Protein AF-A0A2H3AIW9-F1 (afdb_monomer)

Solvent-accessible surface area (backbone atoms only — not comparable to full-atom values): 8015 Å² total; per-residue (Å²): 131,89,78,70,79,76,53,56,87,40,91,87,33,66,64,57,53,85,93,48,44,58,47,45,59,59,38,54,50,55,50,51,53,49,30,60,78,61,68,60,76,55,40,67,61,48,49,62,51,54,40,59,29,40,48,74,67,58,24,54,62,52,61,69,37,71,32,58,81,76,42,52,48,67,54,31,52,52,55,52,49,67,78,36,65,68,32,56,57,86,74,49,36,51,71,67,59,47,51,48,54,51,60,77,54,67,81,70,55,96,82,41,59,69,60,50,53,51,46,52,54,55,46,52,52,38,53,56,26,56,70,48,74,82,86,127

Sequence (136 aa):
STQKMPRPTSRDAPKFDSNEPENLRRFLGQMEDLFSNYSIKDDDEKKKKLVRYTDARTEEEWQALDEYDNGSFAEFKEAILKNYPEAADTETGTWERLTRISRKFSNLGADEHESYLKFKRRFLTEAKKLQKPPVL

Radius of gyration: 17.55 Å; Cα contacts (8 Å, |Δi|>4): 118; chains: 1; bounding box: 49×29×48 Å

Mean predicted aligned error: 6.5 Å

Foldseek 3Di:
DLDDQDQLPDPPQQEDDPVPLLCVVVSVVSLVVSCVVNVPDAQLVSLVVSLNNYDPVSSVVLCPDPCNPPNGNVVSSVVVCVVRVSNPDPQAADPVQLVVLCVVCVPDDPPNVVSVVVSVVSNVSRVVNNPDDPDD

Secondary structure (DSSP, 8-state):
--PPPPPTTSTTS----TT-GGGHHHHHHHHHHHHHHTT---HHHHHHHHHTTS-HHHHHHHHTSHHHHHS-HHHHHHHHHHH-GGGS-SSS--HHHHHHHHHHTTT--TT-HHHHHHHHHHHHHHHHHHTSPP--

Structure (mmCIF, N/CA/C/O backbone):
data_AF-A0A2H3AIW9-F1
#
_entry.id   AF-A0A2H3AIW9-F1
#
loop_
_atom_site.group_PDB
_atom_site.id
_atom_site.type_symbol
_atom_site.label_atom_id
_atom_site.label_alt_id
_atom_site.label_comp_id
_atom_site.label_asym_id
_atom_site.label_entity_id
_atom_site.label_seq_id
_atom_site.pdbx_PDB_ins_code
_atom_site.Cartn_x
_atom_site.Cartn_y
_atom_site.Cartn_z
_atom_site.occupancy
_atom_site.B_iso_or_equiv
_atom_site.auth_seq_id
_atom_site.auth_comp_id
_atom_site.auth_asym_id
_atom_site.auth_atom_id
_atom_site.pdbx_PDB_model_num
ATOM 1 N N . SER A 1 1 ? -25.124 16.504 3.860 1.00 43.75 1 SER A N 1
ATOM 2 C CA . SER A 1 1 ? -24.779 15.404 2.940 1.00 43.75 1 SER A CA 1
ATOM 3 C C . SER A 1 1 ? -23.776 14.521 3.653 1.00 43.75 1 SER A C 1
ATOM 5 O O . SER A 1 1 ? -22.719 15.025 4.006 1.00 43.75 1 SER A O 1
ATOM 7 N N . THR A 1 2 ? -24.114 13.275 3.986 1.00 53.44 2 THR A N 1
ATOM 8 C CA . THR A 1 2 ? -23.169 12.355 4.640 1.00 53.44 2 THR A CA 1
ATOM 9 C C . THR A 1 2 ? -22.175 11.907 3.577 1.00 53.44 2 THR A C 1
ATOM 11 O O . THR A 1 2 ? -22.492 11.050 2.749 1.00 53.44 2 THR A O 1
ATOM 14 N N . GLN A 1 3 ? -21.020 12.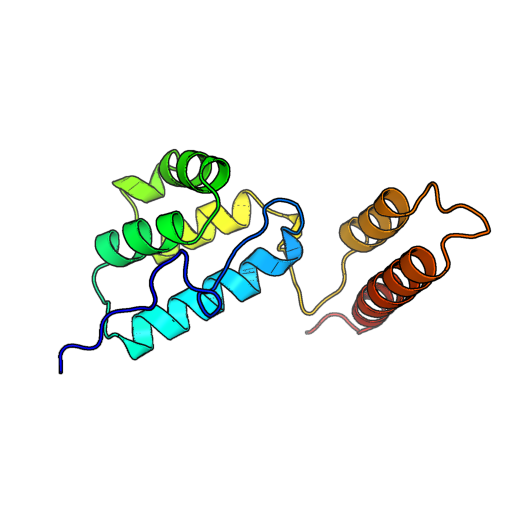568 3.515 1.00 67.62 3 GLN A N 1
ATOM 15 C CA . GLN A 1 3 ? -19.998 12.259 2.524 1.00 67.62 3 GLN A CA 1
ATOM 16 C C . GLN A 1 3 ? -19.549 10.813 2.751 1.00 67.62 3 GLN A C 1
ATOM 18 O O . GLN A 1 3 ? -19.164 10.439 3.855 1.00 67.62 3 GLN A O 1
ATOM 23 N N . LYS A 1 4 ? -19.668 9.974 1.722 1.00 80.00 4 LYS A N 1
ATOM 24 C CA . LYS A 1 4 ? -19.175 8.594 1.743 1.00 80.00 4 LYS A CA 1
ATOM 25 C C . LYS A 1 4 ? -17.844 8.562 1.013 1.00 80.00 4 LYS A C 1
ATOM 27 O O . LYS A 1 4 ? -17.706 9.232 -0.009 1.00 80.00 4 LYS A O 1
ATOM 32 N N . MET A 1 5 ? -16.899 7.780 1.528 1.00 89.62 5 MET A N 1
ATOM 33 C CA . MET A 1 5 ? -15.633 7.523 0.842 1.00 89.62 5 MET A CA 1
ATOM 34 C C . MET A 1 5 ? -15.866 7.102 -0.618 1.00 89.62 5 MET A C 1
ATOM 36 O O . MET A 1 5 ? -16.923 6.526 -0.923 1.00 89.62 5 MET A O 1
ATOM 40 N N . PRO A 1 6 ? -14.889 7.338 -1.515 1.00 91.88 6 PRO A N 1
ATOM 41 C CA . PRO A 1 6 ? -14.965 6.820 -2.873 1.00 91.88 6 PRO A CA 1
ATOM 42 C C . PRO A 1 6 ? -15.236 5.308 -2.863 1.00 91.88 6 PRO A C 1
ATOM 44 O O . PRO A 1 6 ? -14.900 4.587 -1.927 1.00 91.88 6 PRO A O 1
ATOM 47 N N . ARG A 1 7 ? -15.902 4.793 -3.896 1.00 91.12 7 ARG A N 1
ATOM 48 C CA . ARG A 1 7 ? -16.033 3.335 -4.028 1.00 91.12 7 ARG A CA 1
ATOM 49 C C . ARG A 1 7 ? -14.644 2.754 -4.314 1.00 91.12 7 ARG A C 1
ATOM 51 O O . ARG A 1 7 ? -13.944 3.370 -5.112 1.00 91.12 7 ARG A O 1
ATOM 58 N N . PRO A 1 8 ? -14.266 1.582 -3.777 1.00 89.94 8 PRO A N 1
ATOM 59 C CA . PRO A 1 8 ? -12.961 0.985 -4.081 1.00 89.94 8 PRO A CA 1
ATOM 60 C C . PRO A 1 8 ? -12.714 0.768 -5.582 1.00 89.94 8 PRO A C 1
ATOM 62 O O . PRO A 1 8 ? -11.606 0.915 -6.083 1.00 89.94 8 PRO A O 1
ATOM 65 N N . THR A 1 9 ? -13.782 0.503 -6.339 1.00 87.31 9 THR A N 1
ATOM 66 C CA . THR A 1 9 ? -13.733 0.350 -7.800 1.00 87.31 9 THR A CA 1
ATOM 67 C C . THR A 1 9 ? -13.656 1.677 -8.562 1.00 87.31 9 THR A C 1
ATOM 69 O O . THR A 1 9 ? -13.507 1.673 -9.784 1.00 87.31 9 THR A O 1
ATOM 72 N N . SER A 1 10 ? -13.762 2.817 -7.873 1.00 90.06 10 SER A N 1
ATOM 73 C CA . SER A 1 10 ? -13.663 4.139 -8.486 1.00 90.06 10 SER A CA 1
ATOM 74 C C . SER A 1 10 ? -12.286 4.343 -9.110 1.00 90.06 10 SER A C 1
ATOM 76 O O . SER A 1 10 ? -11.270 3.858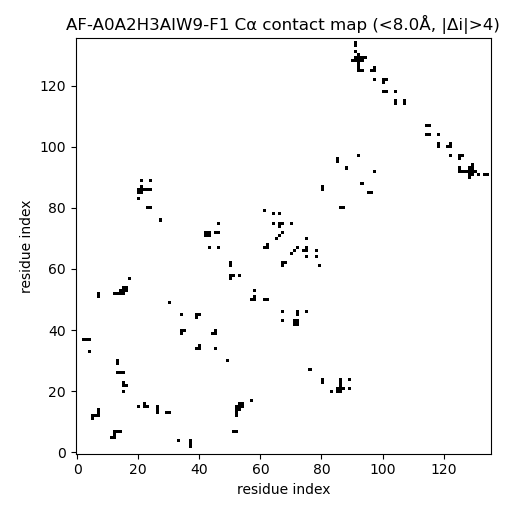 -8.609 1.00 90.06 10 SER A O 1
ATOM 78 N N . ARG A 1 11 ? -12.240 5.109 -10.202 1.00 86.44 11 ARG A N 1
ATOM 79 C CA . ARG A 1 11 ? -10.980 5.512 -10.836 1.00 86.44 11 ARG A CA 1
ATOM 80 C C . ARG A 1 11 ? -10.087 6.297 -9.874 1.00 86.44 11 ARG A C 1
ATOM 82 O O . ARG A 1 11 ? -8.876 6.125 -9.909 1.00 86.44 11 ARG A O 1
ATOM 89 N N . ASP A 1 12 ? -10.702 7.111 -9.023 1.00 83.81 12 ASP A N 1
ATOM 90 C CA . ASP A 1 12 ? -10.003 8.066 -8.161 1.00 83.81 12 ASP A CA 1
ATOM 91 C C . ASP A 1 12 ? -9.776 7.518 -6.734 1.00 83.81 12 ASP A C 1
ATOM 93 O O . ASP A 1 12 ? -9.334 8.246 -5.848 1.00 83.81 12 ASP A O 1
ATOM 97 N N . ALA A 1 13 ? -10.097 6.241 -6.488 1.00 90.88 13 ALA A N 1
ATOM 98 C CA . ALA A 1 13 ? -9.787 5.575 -5.225 1.00 90.88 13 ALA A CA 1
ATOM 99 C C . ALA A 1 13 ? -8.293 5.205 -5.156 1.00 90.88 13 ALA A C 1
ATOM 101 O O . ALA A 1 13 ? -7.725 4.811 -6.181 1.00 90.88 13 ALA A O 1
ATOM 102 N N . PRO A 1 14 ? -7.653 5.280 -3.973 1.00 93.12 14 PRO A N 1
ATOM 103 C CA . PRO A 1 14 ? -6.347 4.672 -3.753 1.00 93.12 14 PRO A CA 1
ATOM 104 C C . PRO A 1 14 ? -6.372 3.192 -4.127 1.00 93.12 14 PRO A C 1
ATOM 106 O O . PRO A 1 14 ? -7.365 2.505 -3.902 1.00 93.12 14 PRO A O 1
ATOM 109 N N . LYS A 1 15 ? -5.279 2.705 -4.709 1.00 89.06 15 LYS A N 1
ATOM 110 C CA . LYS A 1 15 ? -5.113 1.296 -5.068 1.00 89.06 15 LYS A CA 1
ATOM 111 C C . LYS A 1 15 ? -3.713 0.861 -4.695 1.00 89.06 15 LYS A C 1
ATOM 113 O O . LYS A 1 15 ? -2.764 1.626 -4.880 1.00 89.06 15 LYS A O 1
ATOM 118 N N . PHE A 1 16 ? -3.601 -0.364 -4.214 1.00 92.94 16 PHE A N 1
ATOM 119 C CA . PHE A 1 16 ? -2.323 -1.016 -4.003 1.00 92.94 16 PHE A CA 1
ATOM 120 C C . PHE A 1 16 ? -2.129 -2.114 -5.049 1.00 92.94 16 PHE A C 1
ATOM 122 O O . PHE A 1 16 ? -3.039 -2.901 -5.293 1.00 92.94 16 PHE A O 1
ATOM 129 N N . ASP A 1 17 ? -0.955 -2.128 -5.679 1.00 88.00 17 ASP A N 1
ATOM 130 C CA . ASP A 1 17 ? -0.514 -3.200 -6.570 1.00 88.00 17 ASP A CA 1
ATOM 131 C C . ASP A 1 17 ? 0.559 -4.005 -5.837 1.00 88.00 17 ASP A C 1
ATOM 133 O O . ASP A 1 17 ? 1.653 -3.494 -5.578 1.00 88.00 17 ASP A O 1
ATOM 137 N N . SER A 1 18 ? 0.252 -5.263 -5.522 1.00 87.06 18 SER A N 1
ATOM 138 C CA . SER A 1 18 ? 1.178 -6.176 -4.844 1.00 87.06 18 SER A CA 1
ATOM 139 C C . SER A 1 18 ? 2.455 -6.458 -5.656 1.00 87.06 18 SER A C 1
ATOM 141 O O . SER A 1 18 ? 3.461 -6.877 -5.086 1.00 87.06 18 SER A O 1
ATOM 143 N N . ASN A 1 19 ? 2.480 -6.156 -6.963 1.00 84.62 19 ASN A N 1
ATOM 144 C CA . ASN A 1 19 ? 3.686 -6.232 -7.799 1.00 84.62 19 ASN A CA 1
ATOM 145 C C . ASN A 1 19 ? 4.595 -4.993 -7.693 1.00 84.62 19 ASN A C 1
ATOM 147 O O . ASN A 1 19 ? 5.711 -4.998 -8.227 1.00 84.62 19 ASN A O 1
ATOM 151 N N . GLU A 1 20 ? 4.131 -3.927 -7.035 1.00 85.31 20 GLU A N 1
ATOM 152 C CA . GLU A 1 20 ? 4.897 -2.713 -6.740 1.00 85.31 20 GLU A CA 1
ATOM 153 C C . GLU A 1 20 ? 4.853 -2.391 -5.231 1.00 85.31 20 GLU A C 1
ATOM 155 O O . GLU A 1 20 ? 4.374 -1.321 -4.830 1.00 85.31 20 GLU A O 1
ATOM 160 N N . PRO A 1 21 ? 5.363 -3.293 -4.366 1.00 87.94 21 PRO A N 1
ATOM 161 C CA . PRO A 1 21 ? 5.270 -3.159 -2.910 1.00 87.94 21 PRO A CA 1
ATOM 162 C C . PRO A 1 21 ? 5.988 -1.914 -2.355 1.00 87.94 21 PRO A C 1
ATOM 164 O O . PRO A 1 21 ? 5.679 -1.452 -1.262 1.00 87.94 21 PRO A O 1
ATOM 167 N N . GLU A 1 22 ? 6.882 -1.287 -3.126 1.00 82.50 22 GLU A N 1
ATOM 168 C CA . GLU A 1 22 ? 7.485 0.014 -2.810 1.00 82.50 22 GLU A CA 1
ATOM 169 C C . GLU A 1 22 ? 6.455 1.148 -2.671 1.00 82.50 22 GLU A C 1
ATOM 171 O O . GLU A 1 22 ? 6.719 2.149 -2.006 1.00 82.50 22 GLU A O 1
ATOM 176 N N . ASN A 1 23 ? 5.272 0.995 -3.274 1.00 88.25 23 ASN A N 1
ATOM 177 C CA . ASN A 1 23 ? 4.190 1.972 -3.198 1.00 88.25 23 ASN A CA 1
ATOM 178 C C . ASN A 1 23 ? 3.293 1.776 -1.966 1.00 88.25 23 ASN A C 1
ATOM 180 O O . ASN A 1 23 ? 2.406 2.601 -1.735 1.00 88.25 23 ASN A O 1
ATOM 184 N N . LEU A 1 24 ? 3.513 0.731 -1.159 1.00 93.00 24 LEU A N 1
ATOM 185 C CA . LEU A 1 24 ? 2.652 0.387 -0.025 1.00 93.00 24 LEU A CA 1
ATOM 186 C C . LEU A 1 24 ? 2.527 1.537 0.981 1.00 93.00 24 LEU A C 1
ATOM 188 O O . LEU A 1 24 ? 1.419 1.909 1.351 1.00 93.00 24 LEU A O 1
ATOM 192 N N . ARG A 1 25 ? 3.642 2.174 1.364 1.00 91.06 25 ARG A N 1
ATOM 193 C CA . ARG A 1 25 ? 3.621 3.321 2.295 1.00 91.06 25 ARG A CA 1
ATOM 194 C C . ARG A 1 25 ? 2.787 4.485 1.768 1.00 91.06 25 ARG A C 1
ATOM 196 O O . ARG A 1 25 ? 2.015 5.076 2.517 1.00 91.06 25 ARG A O 1
ATOM 203 N N . ARG A 1 26 ? 2.909 4.787 0.470 1.00 91.00 26 ARG A N 1
ATOM 204 C CA . ARG A 1 26 ? 2.104 5.825 -0.186 1.00 91.00 26 ARG A CA 1
ATOM 205 C C . ARG A 1 26 ? 0.620 5.466 -0.145 1.00 91.00 26 ARG A C 1
ATOM 207 O O . ARG A 1 26 ? -0.192 6.330 0.165 1.00 91.00 26 ARG A O 1
ATOM 214 N N . PHE A 1 27 ? 0.277 4.218 -0.455 1.00 95.56 27 PHE A N 1
ATOM 215 C CA . PHE A 1 27 ? -1.101 3.738 -0.398 1.00 95.56 27 PHE A CA 1
ATOM 216 C C . PHE A 1 27 ? -1.686 3.843 1.020 1.00 95.56 27 PHE A C 1
ATOM 218 O O . PHE A 1 27 ? -2.765 4.410 1.184 1.00 95.56 27 PHE A O 1
ATOM 225 N N . LEU A 1 28 ? -0.959 3.376 2.042 1.00 96.00 28 LEU A N 1
ATOM 226 C CA . LEU A 1 28 ? -1.385 3.473 3.443 1.00 96.00 28 LEU A CA 1
ATOM 227 C C . LEU A 1 28 ? -1.629 4.933 3.856 1.00 96.00 28 LEU A C 1
ATOM 229 O O . LEU A 1 28 ? -2.675 5.227 4.429 1.00 96.00 28 LEU A O 1
ATOM 233 N N . GLY A 1 29 ? -0.732 5.855 3.486 1.00 95.25 29 GLY A N 1
ATOM 234 C CA . GLY A 1 29 ? -0.910 7.286 3.753 1.00 95.25 29 GLY A CA 1
ATOM 235 C C . GLY A 1 29 ? -2.150 7.876 3.071 1.00 95.25 29 GLY A C 1
ATOM 236 O O . GLY A 1 29 ? -2.941 8.560 3.712 1.00 95.25 29 GLY A O 1
ATOM 237 N N . GLN A 1 30 ? -2.398 7.535 1.800 1.00 95.75 30 GLN A N 1
ATOM 238 C CA . GLN A 1 30 ? -3.617 7.960 1.096 1.00 95.75 30 GLN A CA 1
ATOM 239 C C . GLN A 1 30 ? -4.897 7.442 1.769 1.00 95.75 30 GLN A C 1
ATOM 241 O O . GLN A 1 30 ? -5.924 8.125 1.769 1.00 95.75 30 GLN A O 1
ATOM 246 N N . MET A 1 31 ? -4.855 6.235 2.333 1.00 97.31 31 MET A N 1
ATOM 247 C CA . MET A 1 31 ? -5.980 5.667 3.071 1.00 97.31 31 MET A CA 1
ATOM 248 C C . MET A 1 31 ? -6.196 6.369 4.415 1.00 97.31 31 MET A C 1
ATOM 250 O O . MET A 1 31 ? -7.340 6.652 4.763 1.00 97.31 31 MET A O 1
ATOM 254 N N . GLU A 1 32 ? -5.131 6.731 5.130 1.00 97.12 32 GLU A N 1
ATOM 255 C CA . GLU A 1 32 ? -5.213 7.524 6.366 1.00 97.12 32 GLU A CA 1
ATOM 256 C C . GLU A 1 32 ? -5.757 8.938 6.130 1.00 97.12 32 GLU A C 1
ATOM 258 O O . GLU A 1 32 ? -6.611 9.405 6.893 1.00 97.12 32 GLU A O 1
ATOM 263 N N . ASP A 1 33 ? -5.344 9.586 5.038 1.00 95.81 33 ASP A N 1
ATOM 264 C CA . ASP A 1 33 ? -5.909 10.864 4.602 1.00 95.81 33 ASP A CA 1
ATOM 265 C C . ASP A 1 33 ? -7.413 10.728 4.332 1.00 95.81 33 ASP A C 1
ATOM 267 O O . ASP A 1 33 ? -8.211 11.565 4.760 1.00 95.81 33 ASP A O 1
ATOM 271 N N . LEU A 1 34 ? -7.840 9.650 3.659 1.00 95.12 34 LEU A N 1
ATOM 272 C CA . LEU A 1 34 ? -9.264 9.378 3.454 1.00 95.12 34 LEU A CA 1
ATOM 273 C C . LEU A 1 34 ? -9.997 9.121 4.773 1.00 95.12 34 LEU A C 1
ATOM 275 O O . LEU A 1 34 ? -11.086 9.656 4.965 1.00 95.12 34 LEU A O 1
ATOM 279 N N . PHE A 1 35 ? -9.438 8.346 5.699 1.00 95.88 35 PHE A N 1
ATOM 280 C CA . PHE A 1 35 ? -10.078 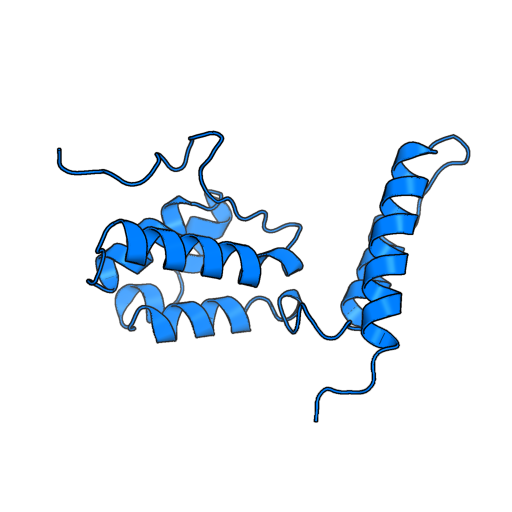8.125 6.997 1.00 95.88 35 PHE A CA 1
ATOM 281 C C . PHE A 1 35 ? -10.254 9.437 7.764 1.00 95.88 35 PHE A C 1
ATOM 283 O O . PHE A 1 35 ? -11.336 9.690 8.295 1.00 95.88 35 PHE A O 1
ATOM 290 N N . SER A 1 36 ? -9.250 10.312 7.728 1.00 95.56 36 SER A N 1
ATOM 291 C CA . SER A 1 36 ? -9.296 11.638 8.351 1.00 95.56 36 SER A CA 1
ATOM 292 C C . SER A 1 36 ? -10.351 12.540 7.704 1.00 95.56 36 SER A C 1
ATOM 294 O O . SER A 1 36 ? -11.231 13.059 8.394 1.00 95.56 36 SER A O 1
ATOM 296 N N . ASN A 1 37 ? -10.339 12.653 6.372 1.00 94.38 37 ASN A N 1
ATOM 297 C CA . ASN A 1 37 ? -11.281 13.478 5.605 1.00 94.38 37 ASN A CA 1
ATOM 298 C C . ASN A 1 37 ? -12.745 13.059 5.796 1.00 94.38 37 ASN A C 1
ATOM 300 O O . ASN A 1 37 ? -13.649 13.888 5.704 1.00 94.38 37 ASN A O 1
ATOM 304 N N . TYR A 1 38 ? -12.982 11.775 6.067 1.00 93.69 38 TYR A N 1
ATOM 305 C CA . TYR A 1 38 ? -14.314 11.209 6.265 1.00 93.69 38 TYR A CA 1
ATOM 306 C C . TYR A 1 38 ? -14.627 10.894 7.736 1.00 93.69 38 TYR A C 1
ATOM 308 O O . TYR A 1 38 ? -15.652 10.279 8.020 1.00 93.69 38 TYR A O 1
ATOM 316 N N . SER A 1 39 ? -13.785 11.352 8.673 1.00 95.06 39 SER A N 1
ATOM 317 C CA . SER A 1 39 ? -13.968 11.188 10.124 1.00 95.06 39 SER A CA 1
ATOM 318 C C . SER A 1 39 ? -14.166 9.735 10.584 1.00 95.06 39 SER A C 1
ATOM 320 O O . SER A 1 39 ? -14.895 9.475 11.542 1.00 95.06 39 SER A O 1
ATOM 322 N N . ILE A 1 40 ? -13.503 8.783 9.927 1.00 95.00 40 ILE A N 1
ATOM 323 C CA . ILE A 1 40 ? -13.518 7.367 10.304 1.00 95.00 40 ILE A CA 1
ATOM 324 C C . ILE A 1 40 ? -12.504 7.165 11.428 1.00 95.00 40 ILE A C 1
ATOM 326 O O . ILE A 1 40 ? -11.295 7.270 11.222 1.00 95.00 40 ILE A O 1
ATOM 330 N N . LYS A 1 41 ? -13.009 6.908 12.636 1.00 95.06 41 LYS A N 1
ATOM 331 C CA . LYS A 1 41 ? -12.191 6.815 13.856 1.00 95.06 41 LYS A CA 1
ATOM 332 C C . LYS A 1 41 ? -12.049 5.395 14.381 1.00 95.06 41 LYS A C 1
ATOM 334 O O . LYS A 1 41 ? -11.003 5.095 14.941 1.00 95.06 41 LYS A O 1
ATOM 339 N N . ASP A 1 42 ? -13.076 4.576 14.183 1.00 97.19 42 ASP A N 1
ATOM 340 C CA . ASP A 1 42 ? -13.119 3.191 14.635 1.00 97.19 42 ASP A CA 1
ATOM 341 C C . ASP A 1 42 ? -12.079 2.340 13.900 1.00 97.19 42 ASP A C 1
ATOM 343 O O . ASP A 1 42 ? -11.963 2.398 12.673 1.00 97.19 42 ASP A O 1
ATOM 347 N N . ASP A 1 43 ? -11.297 1.579 14.657 1.00 98.12 43 ASP A N 1
ATOM 348 C CA . ASP A 1 43 ? -10.169 0.837 14.107 1.00 98.12 43 ASP A CA 1
ATOM 349 C C . ASP A 1 43 ? -10.621 -0.365 13.276 1.00 98.12 43 ASP A C 1
ATOM 351 O O . ASP A 1 43 ? -10.056 -0.609 12.207 1.00 98.12 43 ASP A O 1
ATOM 355 N N . ASP A 1 44 ? -11.688 -1.055 13.678 1.00 98.00 44 ASP A N 1
ATOM 356 C CA . ASP A 1 44 ? -12.257 -2.150 12.891 1.00 98.00 44 ASP A CA 1
ATOM 357 C C . ASP A 1 44 ? -12.833 -1.646 11.568 1.00 98.00 44 ASP A C 1
ATOM 359 O O . ASP A 1 44 ? -12.658 -2.276 10.519 1.00 98.00 44 ASP A O 1
ATOM 363 N N . GLU A 1 45 ? -13.484 -0.483 11.579 1.00 97.44 45 GLU A N 1
ATOM 364 C CA . GLU A 1 45 ? -13.962 0.169 10.368 1.00 97.44 45 GLU A CA 1
ATOM 365 C C . GLU A 1 45 ? -12.801 0.556 9.435 1.00 97.44 45 GLU A C 1
ATOM 367 O O . GLU A 1 45 ? -12.898 0.325 8.222 1.00 97.44 45 GLU A O 1
ATOM 372 N N . LYS A 1 46 ? -11.691 1.093 9.963 1.00 98.00 46 LYS A N 1
ATOM 373 C CA . LYS A 1 46 ? -10.492 1.396 9.159 1.00 98.00 46 LYS A CA 1
ATOM 374 C C . LYS A 1 46 ? -9.890 0.136 8.546 1.00 98.00 46 LYS A C 1
ATOM 376 O O . LYS A 1 46 ? -9.654 0.130 7.339 1.00 98.00 46 LYS A O 1
ATOM 381 N N . LYS A 1 47 ? -9.692 -0.934 9.328 1.00 98.50 47 LYS A N 1
ATOM 382 C CA . LYS A 1 47 ? -9.140 -2.217 8.848 1.00 98.50 47 LYS A CA 1
ATOM 383 C C . LYS A 1 47 ? -10.008 -2.811 7.732 1.00 98.50 47 LYS A C 1
ATOM 385 O O . LYS A 1 47 ? -9.508 -3.064 6.636 1.00 98.50 47 LYS A O 1
ATOM 390 N N . LYS A 1 48 ? -11.329 -2.905 7.945 1.00 97.44 48 LYS A N 1
ATOM 391 C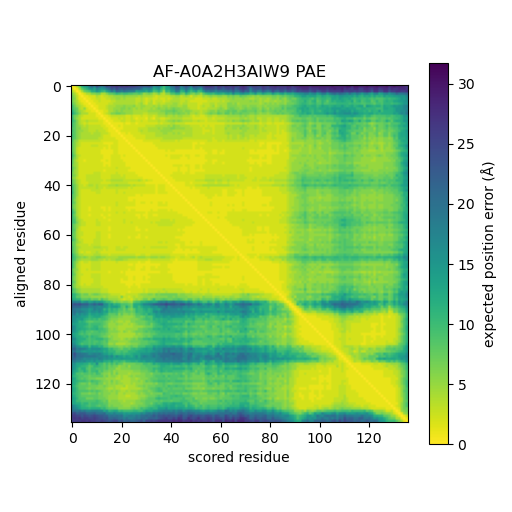 CA . LYS A 1 48 ? -12.300 -3.397 6.943 1.00 97.44 48 LYS A CA 1
ATOM 392 C C . LYS A 1 48 ? -12.309 -2.571 5.661 1.00 97.44 48 LYS A C 1
ATOM 394 O O . LYS A 1 48 ? -12.527 -3.105 4.576 1.00 97.44 48 LYS A O 1
ATOM 399 N N . LYS A 1 49 ? -12.131 -1.253 5.762 1.00 96.00 49 LYS A N 1
ATOM 400 C CA . LYS A 1 49 ? -12.057 -0.391 4.578 1.00 96.00 49 LYS A CA 1
ATOM 401 C C . LYS A 1 49 ? -10.706 -0.486 3.892 1.00 96.00 49 LYS A C 1
ATOM 403 O O . LYS A 1 49 ? -10.696 -0.457 2.672 1.00 96.00 49 LYS A O 1
ATOM 408 N N . LEU A 1 50 ? -9.608 -0.607 4.634 1.00 97.31 50 LEU A N 1
ATOM 409 C CA . LEU A 1 50 ? -8.264 -0.698 4.072 1.00 97.31 50 LEU A CA 1
ATOM 410 C C . LEU A 1 50 ? -8.140 -1.890 3.120 1.00 97.31 50 LEU A C 1
ATOM 412 O O . LEU A 1 50 ? -7.775 -1.704 1.962 1.00 97.31 50 LEU A O 1
ATOM 416 N N . VAL A 1 51 ? -8.524 -3.080 3.588 1.00 97.00 51 VAL A N 1
ATOM 417 C CA . VAL A 1 51 ? -8.426 -4.320 2.801 1.00 97.00 51 VAL A CA 1
ATOM 418 C C . VAL A 1 51 ? -9.318 -4.291 1.552 1.00 97.00 51 VAL A C 1
ATOM 420 O O . VAL A 1 51 ? -8.934 -4.779 0.502 1.00 97.00 51 VAL A O 1
ATOM 423 N N . ARG A 1 52 ? -10.461 -3.593 1.585 1.00 94.88 52 ARG A N 1
ATOM 424 C CA . ARG A 1 52 ? -11.347 -3.459 0.411 1.00 94.88 52 ARG A CA 1
ATOM 425 C C . ARG A 1 52 ? -10.781 -2.599 -0.719 1.00 94.88 52 ARG A C 1
ATOM 427 O O . ARG A 1 52 ? -11.383 -2.556 -1.789 1.00 94.88 52 ARG A O 1
ATOM 434 N N . TYR A 1 53 ? -9.710 -1.846 -0.469 1.00 95.25 53 TYR A N 1
ATOM 435 C CA . TYR A 1 53 ? -9.043 -0.991 -1.459 1.00 95.25 53 TYR A CA 1
ATOM 436 C C . TYR A 1 53 ? -7.821 -1.673 -2.098 1.00 95.25 53 TYR A C 1
ATOM 438 O O . TYR A 1 53 ? -7.079 -1.034 -2.851 1.00 95.25 53 TYR A O 1
ATOM 446 N N . THR A 1 54 ? -7.616 -2.964 -1.832 1.00 94.94 54 THR A N 1
ATOM 447 C CA . THR A 1 54 ? -6.603 -3.794 -2.493 1.00 94.94 54 THR A CA 1
ATOM 448 C C . THR A 1 54 ? -7.239 -4.737 -3.516 1.00 94.94 54 THR A C 1
ATOM 450 O O . THR A 1 54 ? -8.453 -4.720 -3.730 1.00 94.94 54 THR A O 1
ATOM 453 N N . ASP A 1 55 ? -6.419 -5.539 -4.198 1.00 94.06 55 ASP A N 1
ATOM 454 C CA . ASP A 1 55 ? -6.928 -6.682 -4.956 1.00 94.06 55 ASP A CA 1
ATOM 455 C C . ASP A 1 55 ? -7.390 -7.810 -4.013 1.00 94.06 55 ASP A C 1
ATOM 457 O O . ASP A 1 55 ? -7.044 -7.814 -2.831 1.00 94.06 55 ASP A O 1
ATOM 461 N N . ALA A 1 56 ? -8.188 -8.748 -4.534 1.00 94.50 56 ALA A N 1
ATOM 462 C CA . ALA A 1 56 ? -8.794 -9.820 -3.740 1.00 94.50 56 ALA A CA 1
ATOM 463 C C . ALA A 1 56 ? -7.758 -10.713 -3.039 1.00 94.50 56 ALA A C 1
ATOM 465 O O . ALA A 1 56 ? -7.975 -11.120 -1.904 1.00 94.50 56 ALA A O 1
ATOM 466 N N . ARG A 1 57 ? -6.615 -10.982 -3.686 1.00 95.94 57 ARG A N 1
ATOM 467 C CA . ARG A 1 57 ? -5.556 -11.802 -3.090 1.00 95.94 57 ARG A CA 1
ATOM 468 C C . ARG A 1 57 ? -4.917 -11.061 -1.920 1.00 95.94 57 ARG A C 1
ATOM 470 O O . ARG A 1 57 ? -4.753 -11.636 -0.853 1.00 95.94 57 ARG A O 1
ATOM 477 N N . THR A 1 58 ? -4.586 -9.785 -2.101 1.00 96.38 58 THR A N 1
ATOM 478 C CA . THR A 1 58 ? -4.030 -8.975 -1.011 1.00 96.38 58 THR A CA 1
ATOM 479 C C . THR A 1 58 ? -5.043 -8.739 0.112 1.00 96.38 58 THR A C 1
ATOM 481 O O . THR A 1 58 ? -4.649 -8.692 1.274 1.00 96.38 58 THR A O 1
ATOM 484 N N . GLU A 1 59 ? -6.340 -8.642 -0.201 1.00 97.12 59 GLU A N 1
ATOM 485 C CA . GLU A 1 59 ? -7.398 -8.564 0.813 1.00 97.12 59 GLU A CA 1
ATOM 486 C C . GLU A 1 59 ? -7.381 -9.814 1.703 1.00 97.12 59 GLU A C 1
ATOM 488 O O . GLU A 1 59 ? -7.323 -9.681 2.924 1.00 97.12 59 GLU A O 1
ATOM 493 N N . GLU A 1 60 ? -7.355 -11.009 1.106 1.00 97.88 60 GLU A N 1
ATOM 494 C CA . GLU A 1 60 ? -7.268 -12.284 1.831 1.00 97.88 60 GLU A CA 1
ATOM 495 C C . GLU A 1 60 ? -5.976 -12.397 2.661 1.00 97.88 60 GLU A C 1
ATOM 497 O O . GLU A 1 60 ? -6.028 -12.750 3.839 1.00 97.88 60 GLU A O 1
ATOM 502 N N . GLU A 1 61 ? -4.820 -12.054 2.080 1.00 97.38 61 GLU A N 1
ATOM 503 C CA . GLU A 1 61 ? -3.521 -12.085 2.771 1.00 97.38 61 GLU A CA 1
ATOM 504 C C . GLU A 1 61 ? -3.494 -11.172 4.002 1.00 97.38 61 GLU A C 1
ATOM 506 O O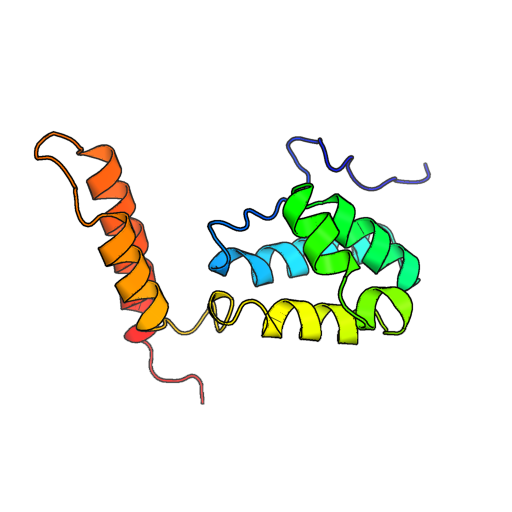 . GLU A 1 61 ? -2.940 -11.537 5.037 1.00 97.38 61 GLU A O 1
ATOM 511 N N . TRP A 1 62 ? -4.076 -9.975 3.900 1.00 98.00 62 TRP A N 1
ATOM 512 C CA . TRP A 1 62 ? -4.105 -9.022 5.007 1.00 98.00 62 TRP A CA 1
ATOM 513 C C . TRP A 1 62 ? -5.154 -9.397 6.055 1.00 98.00 62 TRP A C 1
ATOM 515 O O . TRP A 1 62 ? -4.901 -9.219 7.241 1.00 98.00 62 TRP A O 1
ATOM 525 N N . GLN A 1 63 ? -6.302 -9.950 5.658 1.00 98.38 63 GLN A N 1
ATOM 526 C CA . GLN A 1 63 ? -7.310 -10.452 6.602 1.00 98.38 63 GLN A CA 1
ATOM 527 C C . GLN A 1 63 ? -6.810 -11.642 7.433 1.00 98.38 63 GLN A C 1
ATOM 529 O O . GLN A 1 63 ? -7.317 -11.864 8.525 1.00 98.38 63 GLN A O 1
ATOM 534 N N . ALA A 1 64 ? -5.813 -12.385 6.945 1.00 98.19 64 ALA A N 1
ATOM 535 C CA . ALA A 1 64 ? -5.208 -13.504 7.665 1.00 98.19 64 ALA A CA 1
ATOM 536 C C . ALA A 1 64 ? -4.224 -13.091 8.780 1.00 98.19 64 ALA A C 1
ATOM 538 O O . ALA A 1 64 ? -3.709 -13.963 9.478 1.00 98.19 64 ALA A O 1
ATOM 539 N N . LEU A 1 65 ? -3.919 -11.797 8.935 1.00 98.19 65 LEU A N 1
ATOM 540 C CA . LEU A 1 65 ? -3.054 -11.305 10.011 1.00 98.19 65 LEU A CA 1
ATOM 541 C C . LEU A 1 65 ? -3.817 -11.274 11.339 1.00 98.19 65 LEU A C 1
ATOM 543 O O . LEU A 1 65 ? -4.938 -10.773 11.389 1.00 98.19 65 LEU A O 1
ATOM 547 N N . ASP A 1 66 ? -3.191 -11.723 12.429 1.00 98.19 66 ASP A N 1
ATOM 548 C CA . ASP A 1 66 ? -3.813 -11.748 13.763 1.00 98.19 66 ASP A CA 1
ATOM 549 C C . ASP A 1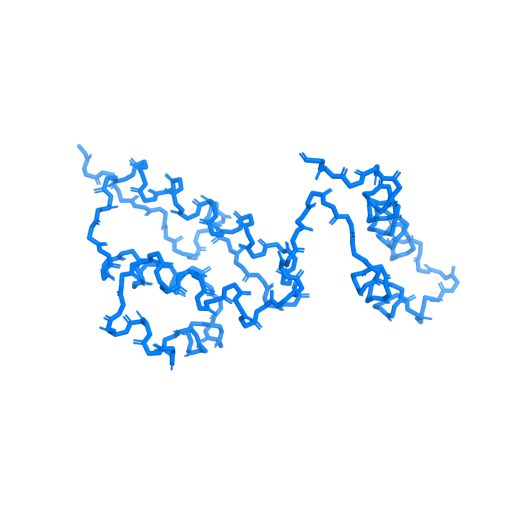 66 ? -4.284 -10.350 14.208 1.00 98.19 66 ASP A C 1
ATOM 551 O O . ASP A 1 66 ? -5.315 -10.201 14.875 1.00 98.19 66 ASP A O 1
ATOM 555 N N . GLU A 1 67 ? -3.551 -9.308 13.807 1.00 98.44 67 GLU A N 1
ATOM 556 C CA . GLU A 1 67 ? -3.860 -7.908 14.086 1.00 98.44 67 GLU A CA 1
ATOM 557 C C . GLU A 1 67 ? -5.115 -7.414 13.350 1.00 98.44 67 GLU A C 1
ATOM 559 O O . GLU A 1 67 ? -5.710 -6.413 13.762 1.00 98.44 67 GLU A O 1
ATOM 564 N N . TYR A 1 68 ? -5.556 -8.103 12.290 1.00 98.38 68 TYR A N 1
ATOM 565 C CA . TYR A 1 68 ? -6.809 -7.775 11.616 1.00 98.38 68 TYR A CA 1
ATOM 566 C C . TYR A 1 68 ? -8.004 -7.963 12.558 1.00 98.38 68 TYR A C 1
ATOM 568 O O . TYR A 1 68 ? -8.835 -7.059 12.676 1.00 98.38 68 TYR A O 1
ATOM 576 N N . ASP A 1 69 ? -8.051 -9.083 13.280 1.00 97.38 69 ASP A N 1
ATOM 577 C CA . ASP A 1 69 ? -9.147 -9.405 14.199 1.00 97.38 69 ASP A CA 1
ATOM 578 C C . ASP A 1 69 ? -8.920 -8.847 15.611 1.00 97.38 69 ASP A C 1
ATOM 580 O O . ASP A 1 69 ? -9.872 -8.416 16.258 1.00 97.38 69 ASP A O 1
ATOM 584 N N . ASN A 1 70 ? -7.669 -8.817 16.086 1.00 96.06 70 ASN A N 1
ATOM 585 C CA . ASN A 1 70 ? -7.368 -8.570 17.504 1.00 96.06 70 ASN A CA 1
ATOM 586 C C . ASN A 1 70 ? -6.589 -7.275 17.781 1.00 96.06 70 ASN A C 1
ATOM 588 O O . ASN A 1 70 ? -6.429 -6.903 18.943 1.00 96.06 70 ASN A O 1
ATOM 592 N N . GLY A 1 71 ? -6.086 -6.599 16.745 1.00 96.56 71 GLY A N 1
ATOM 593 C CA . GLY A 1 71 ? -5.220 -5.426 16.879 1.00 96.56 71 GLY A CA 1
ATOM 594 C C . GLY A 1 71 ? -5.923 -4.097 16.612 1.00 96.56 71 GLY A C 1
ATOM 595 O O . GLY A 1 71 ? -6.968 -4.021 15.960 1.00 96.56 71 GLY A O 1
ATOM 596 N N . SER A 1 72 ? -5.305 -3.016 17.074 1.00 98.50 72 SER A N 1
ATOM 597 C CA . SER A 1 72 ? -5.590 -1.656 16.616 1.00 98.50 72 SER A CA 1
ATOM 598 C C . SER A 1 72 ? -5.242 -1.485 15.134 1.00 98.50 72 SER A C 1
ATOM 600 O O . SER A 1 72 ? -4.483 -2.257 14.541 1.00 98.50 72 SER A O 1
ATOM 602 N N . PHE A 1 73 ? -5.744 -0.414 14.516 1.00 98.38 73 PHE A N 1
ATOM 603 C CA . PHE A 1 73 ? -5.372 -0.101 13.132 1.00 98.38 73 PHE A CA 1
ATOM 604 C C . PHE A 1 73 ? -3.860 0.161 12.983 1.00 98.38 73 PHE A C 1
ATOM 606 O O . PHE A 1 73 ? -3.273 -0.145 11.944 1.00 98.38 73 PHE A O 1
ATOM 613 N N . ALA A 1 74 ? -3.226 0.710 14.023 1.00 98.06 74 ALA A N 1
ATOM 614 C CA . ALA A 1 74 ? -1.790 0.965 14.041 1.00 98.06 74 ALA A CA 1
ATOM 615 C C . ALA A 1 74 ? -0.976 -0.339 14.055 1.00 98.06 74 ALA A C 1
ATOM 617 O O . ALA A 1 74 ? -0.072 -0.492 13.237 1.00 98.06 74 ALA A O 1
ATOM 618 N N . GLU A 1 75 ? -1.328 -1.293 14.920 1.00 98.38 75 GLU A N 1
ATOM 619 C CA . GLU A 1 75 ? -0.674 -2.611 14.974 1.00 98.38 75 GLU A CA 1
ATOM 620 C C . GLU A 1 75 ? -0.843 -3.369 13.653 1.00 98.38 75 GLU A C 1
ATOM 622 O O . GLU A 1 75 ? 0.127 -3.898 13.114 1.00 98.38 75 GLU A O 1
ATOM 627 N N . PHE A 1 76 ? -2.042 -3.323 13.065 1.00 98.56 76 PHE A N 1
ATOM 628 C CA . PHE A 1 76 ? -2.307 -3.927 11.761 1.00 98.56 76 PHE A CA 1
ATOM 629 C C . PHE A 1 76 ? -1.445 -3.335 10.638 1.00 98.56 76 PHE A C 1
ATOM 631 O O . PHE A 1 76 ? -0.877 -4.066 9.825 1.00 98.56 76 PHE A O 1
ATOM 638 N N . LYS A 1 77 ? -1.296 -2.005 10.599 1.00 97.00 77 LYS A N 1
ATOM 639 C CA . LYS A 1 77 ? -0.402 -1.333 9.645 1.00 97.00 77 LYS A CA 1
ATOM 640 C C . LYS A 1 77 ? 1.052 -1.779 9.799 1.00 97.00 77 LYS A C 1
ATOM 642 O O . LYS A 1 77 ? 1.724 -1.984 8.789 1.00 97.00 77 LYS A O 1
ATOM 647 N N . GLU A 1 78 ? 1.542 -1.891 11.030 1.00 95.69 78 GLU A N 1
ATOM 648 C CA . GLU A 1 78 ? 2.912 -2.340 11.294 1.00 95.69 78 GLU A CA 1
ATOM 649 C C . GLU A 1 78 ? 3.118 -3.798 10.864 1.00 95.69 78 GLU A C 1
ATOM 651 O O . GLU A 1 78 ? 4.115 -4.105 10.206 1.00 95.69 78 GLU A O 1
ATOM 656 N N . ALA A 1 79 ? 2.150 -4.679 11.134 1.00 97.25 79 ALA A N 1
ATOM 657 C CA . ALA A 1 79 ? 2.170 -6.066 10.673 1.00 97.25 79 ALA A CA 1
ATOM 658 C C . ALA A 1 79 ? 2.202 -6.163 9.137 1.00 97.25 79 ALA A C 1
ATOM 660 O O . ALA A 1 79 ? 3.039 -6.875 8.576 1.00 97.25 79 ALA A O 1
ATOM 661 N N . ILE A 1 80 ? 1.370 -5.370 8.447 1.00 96.38 80 ILE A N 1
ATOM 662 C CA . ILE A 1 80 ? 1.422 -5.232 6.987 1.00 96.38 80 ILE A CA 1
ATOM 663 C C . ILE A 1 80 ? 2.822 -4.785 6.552 1.00 96.38 80 ILE A C 1
ATOM 665 O O . ILE A 1 80 ? 3.446 -5.452 5.737 1.00 96.38 80 ILE A O 1
ATOM 669 N N . LEU A 1 81 ? 3.370 -3.695 7.094 1.00 93.19 81 LEU A N 1
ATOM 670 C CA . LEU A 1 81 ? 4.683 -3.189 6.672 1.00 93.19 81 LEU A CA 1
ATOM 671 C C . LEU A 1 81 ? 5.816 -4.202 6.895 1.00 93.19 81 LEU A C 1
ATOM 673 O O . LEU A 1 81 ? 6.728 -4.282 6.073 1.00 93.19 81 LEU A O 1
ATOM 677 N N . LYS A 1 82 ? 5.746 -5.001 7.962 1.00 91.88 82 LYS A N 1
ATOM 678 C CA . LYS A 1 82 ? 6.723 -6.055 8.263 1.00 91.88 82 LYS A CA 1
ATOM 679 C C . LYS A 1 82 ? 6.724 -7.183 7.223 1.00 91.88 82 LYS A C 1
ATOM 681 O O . LYS A 1 82 ? 7.788 -7.729 6.938 1.00 91.88 82 LYS A O 1
ATOM 686 N N . ASN A 1 83 ? 5.571 -7.495 6.627 1.00 92.50 83 ASN A N 1
ATOM 687 C CA . ASN A 1 83 ? 5.453 -8.500 5.563 1.00 92.50 83 ASN A CA 1
ATOM 688 C C . ASN A 1 83 ? 5.942 -8.007 4.194 1.00 92.50 83 ASN A C 1
ATOM 690 O O . ASN A 1 83 ? 6.138 -8.814 3.288 1.00 92.50 83 ASN A O 1
ATOM 694 N N . TYR A 1 84 ? 6.164 -6.701 4.051 1.00 90.00 84 TYR A N 1
ATOM 695 C CA . TYR A 1 84 ? 6.629 -6.068 2.821 1.00 90.00 84 TYR A CA 1
ATOM 696 C C . TYR A 1 84 ? 7.919 -5.282 3.098 1.00 90.00 84 TYR A C 1
ATOM 698 O O . TYR A 1 84 ? 7.911 -4.047 3.063 1.00 90.00 84 TYR A O 1
ATOM 706 N N . PRO A 1 85 ? 9.055 -5.955 3.366 1.00 81.56 85 PRO A N 1
ATOM 707 C CA . PRO A 1 85 ? 10.327 -5.275 3.612 1.00 81.56 85 PRO A CA 1
ATOM 708 C C . PRO A 1 85 ? 10.750 -4.383 2.434 1.00 81.56 85 PRO A C 1
ATOM 710 O O . PRO A 1 85 ? 11.446 -3.393 2.623 1.00 81.56 85 PRO A O 1
ATOM 713 N N . GLU A 1 86 ? 10.275 -4.641 1.216 1.00 78.25 86 GLU A N 1
ATOM 714 C CA . GLU A 1 86 ? 10.513 -3.794 0.045 1.00 78.25 86 GLU A CA 1
ATOM 715 C C . GLU A 1 86 ? 9.749 -2.469 0.083 1.00 78.25 86 GLU A C 1
ATOM 717 O O . GLU A 1 86 ? 10.048 -1.572 -0.709 1.00 78.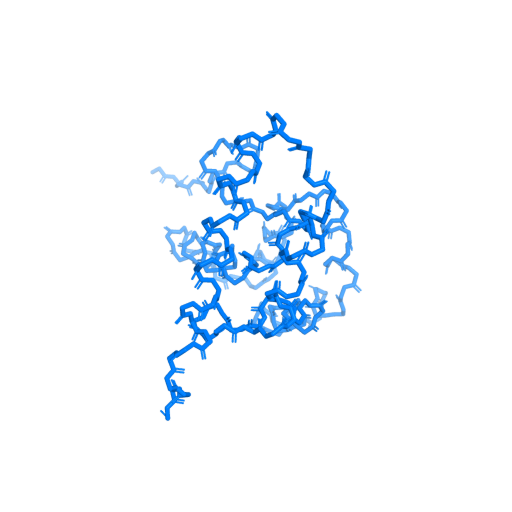25 86 GLU A O 1
ATOM 722 N N . ALA A 1 87 ? 8.783 -2.315 0.987 1.00 80.56 87 ALA A N 1
ATOM 723 C CA . ALA A 1 87 ? 8.170 -1.039 1.329 1.00 80.56 87 ALA A CA 1
ATOM 724 C C . ALA A 1 87 ? 9.054 -0.209 2.279 1.00 80.56 87 ALA A C 1
ATOM 726 O O . ALA A 1 87 ? 8.737 0.956 2.535 1.00 80.56 87 ALA A O 1
ATOM 727 N N . ALA A 1 88 ? 10.159 -0.764 2.797 1.00 68.56 88 ALA A N 1
ATOM 728 C CA . ALA A 1 88 ? 11.097 -0.036 3.642 1.00 68.56 88 ALA A CA 1
ATOM 729 C C . ALA A 1 88 ? 11.699 1.158 2.893 1.00 68.56 88 ALA A C 1
ATOM 731 O O . ALA A 1 88 ? 12.044 1.069 1.717 1.00 68.56 88 ALA A O 1
ATOM 732 N N . ASP A 1 89 ? 11.718 2.283 3.599 1.00 62.12 89 ASP A N 1
ATOM 733 C CA . ASP A 1 89 ? 12.268 3.579 3.224 1.00 62.12 89 ASP A CA 1
ATOM 734 C C . ASP A 1 89 ? 12.069 4.005 1.756 1.00 62.12 89 ASP A C 1
ATOM 736 O O . ASP A 1 89 ? 12.818 3.671 0.844 1.00 62.12 89 ASP A O 1
ATOM 740 N N . THR A 1 90 ? 10.995 4.738 1.464 1.00 63.25 90 THR A N 1
ATOM 741 C CA . THR A 1 90 ? 10.822 5.358 0.139 1.0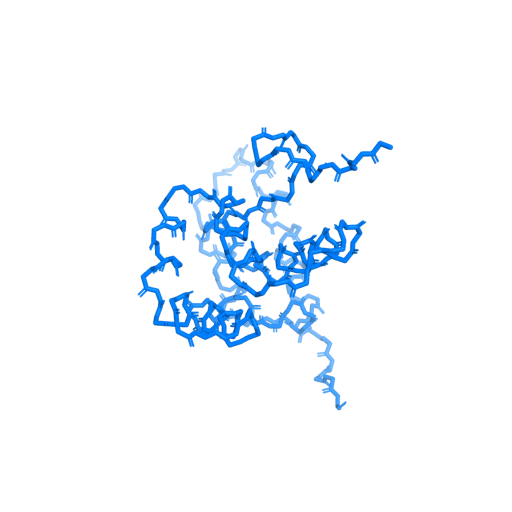0 63.25 90 THR A CA 1
ATOM 742 C C . THR A 1 90 ? 11.742 6.560 -0.074 1.00 63.25 90 THR A C 1
ATOM 744 O O . THR A 1 90 ? 11.910 6.979 -1.226 1.00 63.25 90 THR A O 1
ATOM 747 N N . GLU A 1 91 ? 12.319 7.106 1.000 1.00 63.69 91 GLU A N 1
ATOM 748 C CA . GLU A 1 91 ? 13.119 8.330 0.999 1.00 63.69 91 GLU A CA 1
ATOM 749 C C . GLU A 1 91 ? 14.614 8.040 0.844 1.00 63.69 91 GLU A C 1
ATOM 751 O O . GLU A 1 91 ? 15.274 8.709 0.035 1.00 63.69 91 GLU A O 1
ATOM 756 N N . THR A 1 92 ? 15.118 7.008 1.529 1.00 69.81 92 THR A N 1
ATOM 757 C CA . THR A 1 92 ? 16.455 6.443 1.314 1.00 69.81 92 THR A CA 1
ATOM 758 C C . THR A 1 92 ? 16.362 5.261 0.349 1.00 69.81 92 THR A C 1
ATOM 760 O O . THR A 1 92 ? 15.476 4.418 0.422 1.00 69.81 92 THR A O 1
ATOM 763 N N . GLY A 1 93 ? 17.199 5.255 -0.685 1.00 76.25 93 GLY A N 1
ATOM 764 C CA . GLY A 1 93 ? 17.151 4.188 -1.684 1.00 76.25 93 GLY A CA 1
ATOM 765 C C . GLY A 1 93 ? 17.712 2.903 -1.092 1.00 76.25 93 GLY A C 1
ATOM 766 O O . GLY A 1 93 ? 18.533 2.963 -0.183 1.00 76.25 93 GLY A O 1
ATOM 767 N N . THR A 1 94 ? 17.331 1.748 -1.634 1.00 83.00 94 THR A N 1
ATOM 768 C CA . THR A 1 94 ? 17.865 0.449 -1.182 1.00 83.00 94 THR A CA 1
ATOM 769 C C . THR A 1 94 ? 18.534 -0.307 -2.327 1.00 83.00 94 THR A C 1
ATOM 771 O O . THR A 1 94 ? 18.123 -0.221 -3.493 1.00 83.00 94 THR A O 1
ATOM 774 N N . TRP A 1 95 ? 19.591 -1.060 -2.011 1.00 84.25 95 TRP A N 1
ATOM 775 C CA . TRP A 1 95 ? 20.297 -1.881 -3.000 1.00 84.25 95 TRP A CA 1
ATOM 776 C C . TRP A 1 95 ? 19.406 -3.013 -3.529 1.00 84.25 95 TRP A C 1
ATOM 778 O O . TRP A 1 95 ? 19.450 -3.362 -4.712 1.00 84.25 95 TRP A O 1
ATOM 788 N N . GLU A 1 96 ? 18.535 -3.534 -2.670 1.00 82.81 96 GLU A N 1
ATOM 789 C CA . GLU A 1 96 ? 17.533 -4.551 -2.965 1.00 82.81 96 GLU A CA 1
ATOM 790 C C . GLU A 1 96 ? 16.563 -4.058 -4.045 1.00 82.81 96 GLU A C 1
ATOM 792 O O . GLU A 1 96 ? 16.358 -4.738 -5.058 1.00 82.81 96 GLU A O 1
ATOM 797 N N . ARG A 1 97 ? 16.019 -2.840 -3.894 1.00 82.88 97 ARG A N 1
ATOM 798 C CA . ARG A 1 97 ? 15.135 -2.238 -4.905 1.00 82.88 97 ARG A CA 1
ATOM 799 C C . ARG 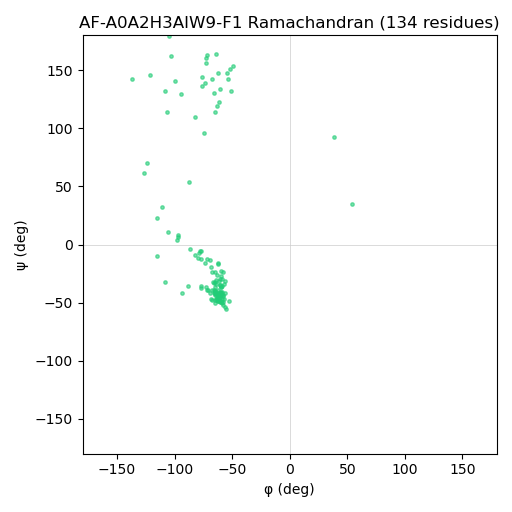A 1 97 ? 15.860 -1.975 -6.212 1.00 82.88 97 ARG A C 1
ATOM 801 O O . ARG A 1 97 ? 15.313 -2.284 -7.272 1.00 82.88 97 ARG A O 1
ATOM 808 N N . LEU A 1 98 ? 17.080 -1.446 -6.159 1.00 88.31 98 LEU A N 1
ATOM 809 C CA . LEU A 1 98 ? 17.869 -1.186 -7.361 1.00 88.31 98 LEU A CA 1
ATOM 810 C C . LEU A 1 98 ? 18.161 -2.487 -8.128 1.00 88.31 98 LEU A C 1
ATOM 812 O O . LEU A 1 98 ? 17.953 -2.550 -9.341 1.00 88.31 98 LEU A O 1
ATOM 816 N N . THR A 1 99 ? 18.523 -3.559 -7.419 1.00 88.75 99 THR A N 1
ATOM 817 C CA . THR A 1 99 ? 18.719 -4.900 -7.993 1.00 88.75 99 THR A CA 1
ATOM 818 C C . THR A 1 99 ? 17.431 -5.448 -8.605 1.00 88.75 99 THR A C 1
ATOM 820 O O . THR A 1 99 ? 17.449 -6.010 -9.702 1.00 88.75 99 THR A O 1
ATOM 823 N N . ARG A 1 100 ? 16.290 -5.267 -7.936 1.00 86.06 100 ARG A N 1
ATOM 824 C CA . ARG A 1 100 ? 14.988 -5.706 -8.448 1.00 86.06 100 ARG A CA 1
ATOM 825 C C . ARG A 1 100 ? 14.579 -4.951 -9.710 1.00 86.06 100 ARG A C 1
ATOM 827 O O . ARG A 1 100 ? 14.074 -5.578 -10.637 1.00 86.06 100 ARG A O 1
ATOM 834 N N . ILE A 1 101 ? 14.832 -3.640 -9.777 1.00 89.56 101 ILE A N 1
ATOM 835 C CA . ILE A 1 101 ? 14.633 -2.854 -11.002 1.00 89.56 101 ILE A CA 1
ATOM 836 C C . ILE A 1 101 ? 15.483 -3.454 -12.126 1.00 89.56 101 ILE A C 1
ATOM 838 O O . ILE A 1 101 ? 14.941 -3.765 -13.180 1.00 89.56 101 ILE A O 1
ATOM 842 N N . SER A 1 102 ? 16.773 -3.708 -11.898 1.00 92.00 102 SER A N 1
ATOM 843 C CA . SER A 1 102 ? 17.641 -4.331 -12.909 1.00 92.00 102 SER A CA 1
ATOM 844 C C . SER A 1 102 ? 17.127 -5.695 -13.377 1.00 92.00 102 SER A C 1
ATOM 846 O O . SER A 1 102 ? 17.082 -5.951 -14.576 1.00 92.00 102 SER A O 1
ATOM 848 N N . ARG A 1 103 ? 16.671 -6.555 -12.456 1.00 91.12 103 ARG A N 1
ATOM 849 C CA . ARG A 1 103 ? 16.102 -7.872 -12.794 1.00 91.12 103 ARG A CA 1
ATOM 850 C C . ARG A 1 103 ? 14.798 -7.763 -13.587 1.00 91.12 103 ARG A C 1
ATOM 852 O O . ARG A 1 103 ? 14.625 -8.491 -14.555 1.00 91.12 103 ARG A O 1
ATOM 859 N N . LYS A 1 104 ? 13.900 -6.839 -13.225 1.00 89.06 104 LYS A N 1
ATOM 860 C CA . LYS A 1 104 ? 12.614 -6.629 -13.923 1.00 89.06 104 LYS A CA 1
ATOM 861 C C . LYS A 1 104 ? 12.800 -6.250 -15.396 1.00 89.06 104 LYS A C 1
ATOM 863 O O . LYS A 1 104 ? 11.925 -6.525 -16.208 1.00 89.06 104 LYS A O 1
ATOM 868 N N . PHE A 1 105 ? 13.927 -5.628 -15.730 1.00 91.38 105 PHE A N 1
ATOM 869 C CA . PHE A 1 105 ? 14.258 -5.175 -17.079 1.00 91.38 105 PHE A CA 1
ATOM 870 C C . PHE A 1 105 ? 15.474 -5.917 -17.670 1.00 91.38 105 PHE A C 1
ATOM 872 O O . PHE A 1 105 ? 16.130 -5.394 -18.566 1.00 91.38 105 PHE A O 1
ATOM 879 N N . SER A 1 106 ? 15.797 -7.128 -17.192 1.00 89.19 106 SER A N 1
ATOM 880 C CA . SER A 1 106 ? 17.008 -7.853 -17.618 1.00 89.19 106 SER A CA 1
ATOM 881 C C . SER A 1 106 ? 16.986 -8.307 -19.080 1.00 89.19 106 SER A C 1
ATOM 883 O O . SER A 1 106 ? 18.044 -8.516 -19.662 1.00 89.19 106 SER A O 1
ATOM 885 N N . ASN A 1 107 ? 15.796 -8.456 -19.668 1.00 88.50 107 ASN A N 1
ATOM 886 C CA . ASN A 1 107 ? 15.599 -9.035 -21.000 1.00 88.50 107 ASN A CA 1
ATOM 887 C C . ASN A 1 107 ? 15.145 -7.990 -22.030 1.00 88.50 107 ASN A C 1
ATOM 889 O O . ASN A 1 107 ? 14.367 -8.315 -22.920 1.00 88.50 107 ASN A O 1
ATOM 893 N N . LEU A 1 108 ? 15.596 -6.739 -21.886 1.00 87.12 108 LEU A N 1
ATOM 894 C CA . LEU A 1 108 ? 15.249 -5.671 -22.822 1.00 87.12 108 LEU A CA 1
ATOM 895 C C . LEU A 1 108 ? 15.785 -5.971 -24.228 1.00 87.12 108 LEU A C 1
ATOM 897 O O . LEU A 1 108 ? 16.996 -6.078 -24.431 1.00 87.12 108 LEU A O 1
ATOM 901 N N . GLY A 1 109 ? 14.878 -6.072 -25.196 1.00 83.00 109 GLY A N 1
ATOM 902 C CA . GLY A 1 109 ? 15.211 -6.173 -26.615 1.00 83.00 109 GLY A CA 1
ATOM 903 C C . GLY A 1 109 ? 15.708 -4.845 -27.198 1.00 83.00 109 GLY A C 1
ATOM 904 O O . GLY A 1 109 ? 15.437 -3.770 -26.661 1.00 83.00 109 GLY A O 1
ATOM 905 N N . ALA A 1 110 ? 16.407 -4.912 -28.337 1.00 79.06 110 ALA A N 1
ATOM 906 C CA . ALA A 1 110 ? 16.956 -3.733 -29.020 1.00 79.06 110 ALA A CA 1
ATOM 907 C C . ALA A 1 110 ? 15.881 -2.696 -29.411 1.00 79.06 110 ALA A C 1
ATOM 909 O O . ALA A 1 110 ? 16.156 -1.497 -29.401 1.00 79.06 110 ALA A O 1
ATOM 910 N N . ASP A 1 111 ? 14.652 -3.151 -29.672 1.00 81.81 111 ASP A N 1
ATOM 911 C CA . ASP A 1 111 ? 13.541 -2.307 -30.128 1.00 81.81 111 ASP A CA 1
ATOM 912 C C . ASP A 1 111 ? 12.591 -1.867 -28.993 1.00 81.81 111 ASP A C 1
ATOM 914 O O . ASP A 1 111 ? 11.598 -1.177 -29.224 1.00 81.81 111 ASP A O 1
ATOM 918 N N . GLU A 1 112 ? 12.884 -2.206 -27.733 1.00 89.31 112 GLU A N 1
ATOM 919 C CA . GLU A 1 112 ? 12.011 -1.911 -26.588 1.00 89.31 112 GLU A CA 1
ATOM 920 C C . GLU A 1 112 ? 12.269 -0.527 -25.961 1.00 89.31 112 GLU A C 1
ATOM 922 O O . GLU A 1 112 ? 12.477 -0.379 -24.750 1.00 89.31 112 GLU A O 1
ATOM 927 N N . HIS A 1 113 ? 12.235 0.526 -26.782 1.00 89.56 113 HIS A N 1
ATOM 928 C CA . HIS A 1 113 ? 12.585 1.890 -26.363 1.00 89.56 113 HIS A CA 1
ATOM 929 C C . HIS A 1 113 ? 11.752 2.400 -25.169 1.00 89.56 113 HIS A C 1
ATOM 931 O O . HIS A 1 113 ? 12.293 2.998 -24.235 1.00 89.56 113 HIS A O 1
ATOM 937 N N . GLU A 1 114 ? 10.441 2.136 -25.134 1.00 91.19 114 GLU A N 1
ATOM 938 C CA . GLU A 1 114 ? 9.595 2.545 -24.004 1.00 91.19 114 GLU A CA 1
ATOM 939 C C . GLU A 1 114 ? 9.970 1.844 -22.694 1.00 91.19 114 GLU A C 1
ATOM 941 O O . GLU A 1 114 ? 10.001 2.477 -21.631 1.00 91.19 114 GLU A O 1
ATOM 946 N N . SER A 1 115 ? 10.259 0.543 -22.760 1.00 90.69 115 SER A N 1
ATOM 947 C CA . SER A 1 115 ? 10.669 -0.260 -21.609 1.00 90.69 115 SER A CA 1
ATOM 948 C C . SER A 1 115 ? 12.047 0.177 -21.109 1.00 90.69 115 SER A C 1
ATOM 950 O O . SER A 1 115 ? 12.222 0.345 -19.901 1.00 90.69 115 SER A O 1
ATOM 952 N N . TYR A 1 116 ? 12.976 0.506 -22.013 1.00 92.56 116 TYR A N 1
ATOM 953 C CA . TYR A 1 116 ? 14.249 1.141 -21.662 1.00 92.56 116 TYR A CA 1
ATOM 954 C C . TYR A 1 116 ? 14.043 2.477 -20.934 1.00 92.56 116 TYR A C 1
ATOM 956 O O . TYR A 1 116 ? 14.639 2.720 -19.883 1.00 92.56 116 TYR A O 1
ATOM 964 N N . LEU A 1 117 ? 13.163 3.350 -21.433 1.00 94.44 117 LEU A N 1
ATOM 965 C CA . LEU A 1 117 ? 12.886 4.626 -20.772 1.00 94.44 117 LEU A CA 1
ATOM 966 C C . LEU A 1 117 ? 12.238 4.434 -19.389 1.00 94.44 117 LEU A C 1
ATOM 968 O O . LEU A 1 117 ? 12.541 5.190 -18.460 1.00 94.44 117 LEU A O 1
ATOM 972 N N . LYS A 1 118 ? 11.369 3.426 -19.222 1.00 92.69 118 LYS A N 1
ATOM 973 C CA . LYS A 1 118 ? 10.812 3.040 -17.912 1.00 92.69 118 LYS A CA 1
ATOM 974 C C . LYS A 1 118 ? 11.917 2.564 -16.965 1.00 92.69 118 LYS A C 1
ATOM 976 O O . LYS A 1 118 ? 11.974 3.064 -15.840 1.00 92.69 118 LYS A O 1
ATOM 981 N N . PHE A 1 119 ? 12.806 1.683 -17.427 1.00 93.69 119 PHE A N 1
ATOM 982 C CA . PHE A 1 119 ? 13.981 1.236 -16.678 1.00 93.69 119 PHE A CA 1
ATOM 983 C C . PHE A 1 119 ? 14.844 2.422 -16.242 1.00 93.69 119 PHE A C 1
ATOM 985 O O . PHE A 1 119 ? 15.037 2.625 -15.045 1.00 93.69 119 PHE A O 1
ATOM 992 N N . LYS A 1 120 ? 15.273 3.267 -17.191 1.00 94.31 120 LYS A N 1
ATOM 993 C CA . LYS A 1 120 ? 16.119 4.442 -16.940 1.00 94.31 120 LYS A CA 1
ATOM 994 C C . LYS A 1 120 ? 15.529 5.337 -15.855 1.00 94.31 120 LYS A C 1
ATOM 996 O O . LYS A 1 120 ? 16.239 5.715 -14.928 1.00 94.31 120 LYS A O 1
ATOM 1001 N N . ARG A 1 121 ? 14.235 5.671 -15.938 1.00 94.88 121 ARG A N 1
ATOM 1002 C CA . ARG A 1 121 ? 13.577 6.515 -14.927 1.00 94.88 121 ARG A CA 1
ATOM 1003 C C . ARG A 1 121 ? 13.546 5.849 -13.551 1.00 94.88 121 ARG A C 1
ATOM 1005 O O . ARG A 1 121 ? 13.892 6.503 -12.575 1.00 94.88 121 ARG A O 1
ATOM 1012 N N . ARG A 1 122 ? 13.157 4.570 -13.462 1.00 91.25 122 ARG A N 1
ATOM 1013 C CA . ARG A 1 122 ? 13.082 3.849 -12.176 1.00 91.25 122 ARG A CA 1
ATOM 1014 C C . ARG A 1 122 ? 14.468 3.688 -11.544 1.00 91.25 122 ARG A C 1
ATOM 1016 O O . ARG A 1 122 ? 14.641 4.025 -10.377 1.00 91.25 122 ARG A O 1
ATOM 1023 N N . PHE A 1 123 ? 15.452 3.254 -12.329 1.00 93.25 123 PHE A N 1
ATOM 1024 C CA . PHE A 1 123 ? 16.826 3.041 -11.876 1.00 93.25 123 PHE A CA 1
ATOM 1025 C C . PHE A 1 123 ? 17.476 4.344 -11.404 1.00 93.25 123 PHE A C 1
ATOM 1027 O O . PHE A 1 123 ? 18.017 4.393 -10.304 1.00 93.25 123 PHE A O 1
ATOM 1034 N N . LEU A 1 124 ? 17.381 5.424 -12.194 1.00 94.50 124 LEU A N 1
ATOM 1035 C CA . LEU A 1 124 ? 17.953 6.720 -11.817 1.00 94.50 124 LEU A CA 1
ATOM 1036 C C . LEU A 1 124 ? 17.319 7.288 -10.547 1.00 94.50 124 LEU A C 1
ATOM 1038 O O . LEU A 1 124 ? 18.030 7.874 -9.735 1.00 94.50 124 LEU A O 1
ATOM 1042 N N . THR A 1 125 ? 16.005 7.133 -10.368 1.00 90.38 125 THR A N 1
ATOM 1043 C CA . THR A 1 125 ? 15.327 7.576 -9.144 1.00 90.38 125 THR A CA 1
ATOM 1044 C C . THR A 1 125 ? 15.886 6.860 -7.922 1.00 90.38 125 THR A C 1
ATOM 1046 O O . THR A 1 125 ? 16.256 7.525 -6.959 1.00 90.38 125 THR A O 1
ATOM 1049 N N . GLU A 1 126 ? 15.997 5.533 -7.962 1.00 90.00 126 GLU A N 1
ATOM 1050 C CA . GLU A 1 126 ? 16.486 4.767 -6.814 1.00 90.00 126 GLU A CA 1
ATOM 1051 C C . GLU A 1 126 ? 17.982 5.008 -6.554 1.00 90.00 126 GLU A C 1
ATOM 1053 O O . GLU A 1 126 ? 18.378 5.262 -5.417 1.00 90.00 126 GLU A O 1
ATOM 1058 N N . ALA A 1 127 ? 18.801 5.059 -7.611 1.00 91.25 127 ALA A N 1
ATOM 1059 C CA . ALA A 1 127 ? 20.225 5.379 -7.513 1.00 91.25 127 ALA A CA 1
ATOM 1060 C C . ALA A 1 127 ? 20.468 6.760 -6.882 1.00 91.25 127 ALA A C 1
ATOM 1062 O O . ALA A 1 127 ? 21.347 6.910 -6.037 1.00 91.25 127 ALA A O 1
ATOM 1063 N N . LYS A 1 128 ? 19.659 7.770 -7.236 1.00 90.06 128 LYS A N 1
ATOM 1064 C CA . LYS A 1 128 ? 19.747 9.106 -6.627 1.00 90.06 128 LYS A CA 1
ATOM 1065 C C . LYS A 1 128 ? 19.416 9.106 -5.140 1.00 90.06 128 LYS A C 1
ATOM 1067 O O . LYS A 1 128 ? 19.984 9.910 -4.412 1.00 90.06 128 LYS A O 1
ATOM 1072 N N . LYS A 1 129 ? 18.497 8.253 -4.681 1.00 87.38 129 LYS A N 1
ATOM 1073 C CA . LYS A 1 129 ? 18.201 8.146 -3.248 1.00 87.38 129 LYS A CA 1
ATOM 1074 C C . LYS A 1 129 ? 19.345 7.468 -2.488 1.00 87.38 129 LYS A C 1
ATOM 1076 O O . LYS A 1 129 ? 19.680 7.936 -1.412 1.00 87.38 129 LYS A O 1
ATOM 1081 N N . LEU A 1 130 ? 19.971 6.435 -3.063 1.00 85.44 130 LEU A N 1
ATOM 1082 C CA . LEU A 1 130 ? 21.157 5.764 -2.493 1.00 85.44 130 LEU A CA 1
ATOM 1083 C C . LEU A 1 130 ? 22.380 6.687 -2.376 1.00 85.44 130 LEU A C 1
ATOM 1085 O O . LEU A 1 130 ? 23.249 6.463 -1.543 1.00 85.44 130 LEU A O 1
ATOM 1089 N N . GLN A 1 131 ? 22.463 7.714 -3.223 1.00 86.50 131 GLN A N 1
ATOM 1090 C CA . GLN A 1 131 ? 23.535 8.713 -3.184 1.00 86.50 131 GLN A CA 1
ATOM 1091 C C . GLN A 1 131 ? 23.329 9.790 -2.112 1.00 86.50 131 GLN A C 1
ATOM 1093 O O . GLN A 1 131 ? 24.243 10.578 -1.867 1.00 86.50 131 GLN A O 1
ATOM 1098 N N . LYS A 1 132 ? 22.145 9.872 -1.494 1.00 79.38 132 LYS A N 1
ATOM 1099 C CA . LYS A 1 132 ? 21.927 10.804 -0.388 1.00 79.38 132 LYS A CA 1
ATOM 1100 C C . LYS A 1 132 ? 22.647 10.272 0.856 1.00 79.38 132 LYS A C 1
ATOM 1102 O O . LYS A 1 132 ? 22.590 9.068 1.100 1.00 79.38 132 LYS A O 1
ATOM 1107 N N . PRO A 1 133 ? 23.303 11.137 1.648 1.00 67.12 133 PRO A N 1
ATOM 1108 C CA . PRO A 1 133 ? 23.807 10.736 2.956 1.00 67.12 133 PRO A CA 1
ATOM 1109 C C . PRO A 1 133 ? 22.662 10.134 3.788 1.00 67.12 133 PRO A C 1
ATOM 1111 O O . PRO A 1 133 ? 21.524 10.591 3.624 1.00 67.12 133 PRO A O 1
ATOM 1114 N N . PRO A 1 134 ? 22.930 9.154 4.674 1.00 59.44 134 PRO A N 1
ATOM 1115 C CA . PRO A 1 134 ? 21.930 8.680 5.625 1.00 59.44 134 PRO A CA 1
ATOM 1116 C C . PRO A 1 134 ? 21.330 9.880 6.357 1.00 59.44 134 PRO A C 1
ATOM 1118 O O . PRO A 1 134 ? 22.073 10.762 6.797 1.00 59.44 134 PRO A O 1
ATOM 1121 N N . VAL A 1 135 ? 20.002 9.941 6.438 1.00 56.59 135 VAL A N 1
ATOM 1122 C CA . VAL A 1 135 ? 19.330 10.964 7.243 1.00 56.59 135 VAL A CA 1
ATOM 1123 C C . VAL A 1 135 ? 19.718 10.685 8.699 1.00 56.59 135 VAL A C 1
ATOM 1125 O O . VAL A 1 135 ? 19.441 9.596 9.198 1.00 56.59 135 VAL A O 1
ATOM 1128 N N . LEU A 1 136 ? 20.466 11.618 9.301 1.00 42.22 136 LEU A N 1
ATOM 1129 C CA . LEU A 1 136 ? 20.935 11.570 10.693 1.00 42.22 136 LEU A CA 1
ATOM 1130 C C . LEU A 1 136 ? 19.779 11.716 11.683 1.00 42.22 136 LEU A C 1
ATOM 1132 O O . LEU A 1 136 ? 18.884 12.549 11.406 1.00 42.22 136 LEU A O 1
#

pLDDT: mean 89.11, std 10.8, range [42.22, 98.56]

Organism: NCBI:txid1076256